Protein AF-A0A920MP25-F1 (afdb_monomer)

Radius of gyration: 13.35 Å; Cα contacts (8 Å, |Δi|>4): 179; chains: 1; bounding box: 30×31×36 Å

Nearest PDB structures (foldseek):
  3q8g-assembly1_A  TM=7.208E-01  e=8.086E-04  Saccharomyces cerevisiae
  6w32-assembly1_B  TM=6.806E-01  e=3.139E-02  Saccharomyces cerevisiae YJM789
  4tlg-assembly2_B  TM=7.450E-01  e=1.391E-01  Homo sapiens
  1olm-assembly1_A  TM=5.651E-01  e=1.480E-01  Homo sapiens
  1o6u-assembly3_E  TM=6.018E-01  e=2.927E-01  Homo sapiens

pLDDT: mean 81.56, std 9.1, range [50.66, 90.75]

Foldseek 3Di:
DDLDPCNQWPDDDQETEGEQVSLLVNVVVVPDDLVRSLVVVLVRQLSHQEYEYEPAQPDDPVSCVVCVVSLLVLLVSQQPNPRRNHPAYEYPNPHPVPPPCVVSVNSNHYPNRVVRYDYDDD

Mean predicted aligned error: 5.63 Å

Solvent-accessible surface area (backbone atoms only — not comparable to full-atom values): 6786 Å² total; per-residue (Å²): 134,84,83,52,70,65,69,23,50,43,78,53,93,47,31,40,34,38,30,49,53,50,44,57,52,54,51,72,67,62,81,57,57,70,65,62,54,41,56,51,52,52,64,62,47,63,78,25,31,31,41,38,36,37,43,41,71,80,69,44,71,70,63,45,67,80,35,46,69,58,47,51,51,45,7,51,53,39,53,68,45,86,76,55,62,38,74,38,23,40,40,32,49,62,48,86,94,31,82,69,50,51,69,61,49,53,41,60,34,24,76,50,32,62,77,40,56,42,74,56,79,130

Secondary structure (DSSP, 8-state):
----GGGTEEEETTEEEEEHHHHHHHHHTTSS-HHHHHHHHHHHHTT-SEEEEE--TT--HHHHHTTHHHHHHHHHHHHT-TT----EEEEES--TT-TTTHHHHTTTS-HHHHHTEEE---

Sequence (122 aa):
MQIKFDDILLEKDNTLHINVINLLEFRKCQIVPDKSLIDLIQLKVKDKNILDIDVGKKLTISMLEKGLFFIKNLATMLYSLEELNIISCKLRNVPGTFETMLTFLKPLLSKHALSVLEIEKK

Structure (mmCIF, N/CA/C/O backbone):
data_AF-A0A920MP25-F1
#
_entry.id   AF-A0A920MP25-F1
#
loop_
_atom_site.group_PDB
_atom_site.id
_atom_site.type_symbol
_atom_site.label_atom_id
_atom_site.label_alt_id
_atom_site.label_comp_id
_atom_site.label_asym_id
_atom_site.label_entity_id
_atom_site.label_seq_id
_atom_site.pdbx_PDB_ins_code
_atom_site.Cartn_x
_atom_site.Cartn_y
_atom_site.Cartn_z
_atom_site.occupancy
_atom_site.B_iso_or_equiv
_atom_site.auth_seq_id
_atom_site.auth_comp_id
_atom_site.auth_asym_id
_atom_site.auth_atom_id
_atom_site.pdbx_PDB_model_num
ATOM 1 N N . MET A 1 1 ? 2.368 10.035 -21.848 1.00 50.66 1 MET A N 1
ATOM 2 C CA . MET A 1 1 ? 1.108 10.031 -21.077 1.00 50.66 1 MET A CA 1
ATOM 3 C C . MET A 1 1 ? 1.425 10.624 -19.717 1.00 50.66 1 MET A C 1
ATOM 5 O O . MET A 1 1 ? 2.344 10.135 -19.074 1.00 50.66 1 MET A O 1
ATOM 9 N N . GLN A 1 2 ? 0.792 11.734 -19.348 1.00 58.75 2 GLN A N 1
ATOM 10 C CA . GLN A 1 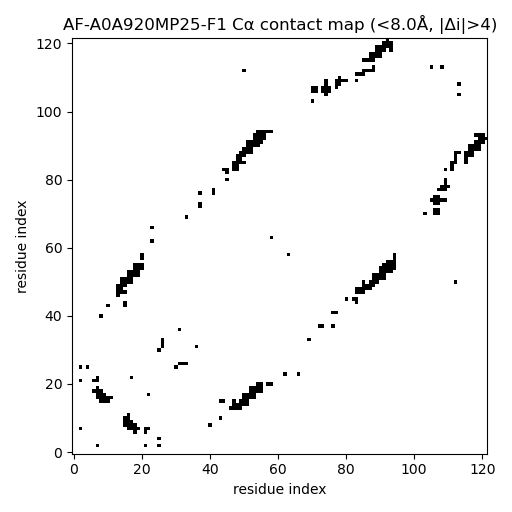2 ? 1.057 12.412 -18.078 1.00 58.75 2 GLN A CA 1
ATOM 11 C C . GLN A 1 2 ? 0.129 11.779 -17.037 1.00 58.75 2 GLN A C 1
ATOM 13 O O . GLN A 1 2 ? -1.076 11.997 -17.099 1.00 58.75 2 GLN A O 1
ATOM 18 N N . ILE A 1 3 ? 0.669 10.914 -16.174 1.00 63.25 3 ILE A N 1
ATOM 19 C CA . ILE A 1 3 ? -0.092 10.301 -15.075 1.00 63.25 3 ILE A CA 1
ATOM 20 C C . ILE A 1 3 ? -0.482 11.433 -14.124 1.00 63.25 3 ILE A C 1
ATOM 22 O O . ILE A 1 3 ? 0.405 12.133 -13.623 1.00 63.25 3 ILE A O 1
ATOM 26 N N . LYS A 1 4 ? -1.782 11.650 -13.905 1.00 69.06 4 LYS A N 1
ATOM 27 C CA . LYS A 1 4 ? -2.245 12.622 -12.913 1.00 69.06 4 LYS A CA 1
ATOM 28 C C . LYS A 1 4 ? -2.282 11.956 -11.547 1.00 69.06 4 LYS A C 1
ATOM 30 O O . LYS A 1 4 ? -2.493 10.754 -11.435 1.00 69.06 4 LYS A O 1
ATOM 35 N N . PHE A 1 5 ? -2.084 12.746 -10.498 1.00 68.50 5 PHE A N 1
ATOM 36 C CA . PHE A 1 5 ? -2.131 12.238 -9.129 1.00 68.50 5 PHE A CA 1
ATOM 37 C C . PHE A 1 5 ? -3.490 11.601 -8.791 1.00 68.50 5 PHE A C 1
ATOM 39 O O . PHE A 1 5 ? -3.544 10.571 -8.125 1.00 68.50 5 PHE A O 1
ATOM 46 N N . ASP A 1 6 ? -4.567 12.145 -9.355 1.00 70.69 6 ASP A N 1
ATOM 47 C CA . ASP A 1 6 ? -5.929 11.621 -9.210 1.00 70.69 6 ASP A CA 1
ATOM 48 C C . ASP A 1 6 ? -6.112 10.232 -9.859 1.00 70.69 6 ASP A C 1
ATOM 50 O O . ASP A 1 6 ? -7.017 9.487 -9.494 1.00 70.69 6 ASP A O 1
ATOM 54 N N . ASP A 1 7 ? -5.223 9.839 -10.784 1.00 70.00 7 ASP A N 1
ATOM 55 C CA . ASP A 1 7 ? -5.199 8.492 -11.376 1.00 70.00 7 ASP A CA 1
ATOM 56 C C . ASP A 1 7 ? -4.487 7.467 -10.465 1.00 70.00 7 ASP A C 1
ATOM 58 O O . ASP A 1 7 ? -4.481 6.263 -10.751 1.00 70.00 7 ASP A O 1
ATOM 62 N N . ILE A 1 8 ? -3.832 7.935 -9.396 1.00 77.69 8 ILE A N 1
ATOM 63 C CA . ILE A 1 8 ? -3.084 7.125 -8.423 1.00 77.69 8 ILE A CA 1
ATOM 64 C C . ILE A 1 8 ? -3.941 6.864 -7.188 1.00 77.69 8 ILE A C 1
ATOM 66 O O . ILE A 1 8 ? -4.021 5.723 -6.725 1.00 77.69 8 ILE A O 1
ATOM 70 N N . LEU A 1 9 ? -4.549 7.933 -6.669 1.00 82.69 9 LEU A N 1
ATOM 71 C CA . LEU A 1 9 ? -5.447 7.922 -5.525 1.00 82.69 9 LEU A CA 1
ATOM 72 C C . LEU A 1 9 ? -6.798 8.463 -5.970 1.00 82.69 9 LEU A C 1
ATOM 74 O O . LEU A 1 9 ? -6.935 9.660 -6.214 1.00 82.69 9 LEU A O 1
ATOM 78 N N . LEU A 1 10 ? -7.795 7.587 -6.036 1.00 84.12 10 LEU A N 1
ATOM 79 C CA . LEU A 1 10 ? -9.171 8.005 -6.261 1.00 84.12 10 LEU A CA 1
ATOM 80 C C . LEU A 1 10 ? -9.916 7.938 -4.933 1.00 84.12 10 LEU A C 1
ATOM 82 O O . LEU A 1 10 ? -10.054 6.876 -4.326 1.00 84.12 10 LEU A O 1
ATOM 86 N N . GLU A 1 11 ? -10.406 9.084 -4.486 1.00 85.06 11 GLU A N 1
ATOM 87 C CA . GLU A 1 11 ? -11.264 9.165 -3.315 1.00 85.06 11 GLU A CA 1
ATOM 88 C C . GLU A 1 11 ? -12.724 9.076 -3.738 1.00 85.06 11 GLU A C 1
ATOM 90 O O . GLU A 1 11 ? -13.184 9.837 -4.593 1.00 85.06 11 GLU A O 1
ATOM 95 N N . LYS A 1 12 ? -13.466 8.165 -3.111 1.00 83.88 12 LYS A N 1
ATOM 96 C CA . LYS A 1 12 ? -14.912 8.076 -3.289 1.00 83.88 12 LYS A CA 1
ATOM 97 C C . LYS A 1 12 ? -15.567 7.773 -1.955 1.00 83.88 12 LYS A C 1
ATOM 99 O O . LYS A 1 12 ? -15.370 6.695 -1.398 1.00 83.88 12 LYS A O 1
ATOM 104 N N . ASP A 1 13 ? -16.340 8.729 -1.451 1.00 87.06 13 ASP A N 1
ATOM 105 C CA . ASP A 1 13 ? -16.973 8.647 -0.135 1.00 87.06 13 ASP A CA 1
ATOM 106 C C . ASP A 1 13 ? -15.921 8.294 0.941 1.00 87.06 13 ASP A C 1
ATOM 108 O O . ASP A 1 13 ? -14.888 8.966 1.060 1.00 87.06 13 ASP A O 1
ATOM 112 N N . ASN A 1 14 ? -16.134 7.191 1.662 1.00 89.50 14 ASN A N 1
ATOM 113 C CA . ASN A 1 14 ? -15.219 6.684 2.685 1.00 89.50 14 ASN A CA 1
ATOM 114 C C . ASN A 1 14 ? -14.176 5.683 2.148 1.00 89.50 14 ASN A C 1
ATOM 116 O O . ASN A 1 14 ? -13.479 5.033 2.931 1.00 89.50 14 ASN A O 1
ATOM 120 N N . THR A 1 15 ? -14.068 5.558 0.823 1.00 90.31 15 THR A N 1
ATOM 121 C CA . THR A 1 15 ? -13.124 4.666 0.145 1.00 90.31 15 THR A CA 1
ATOM 122 C C . THR A 1 15 ? -11.926 5.436 -0.388 1.00 90.31 15 THR A C 1
ATOM 124 O O . THR A 1 15 ? -12.074 6.447 -1.082 1.00 90.31 15 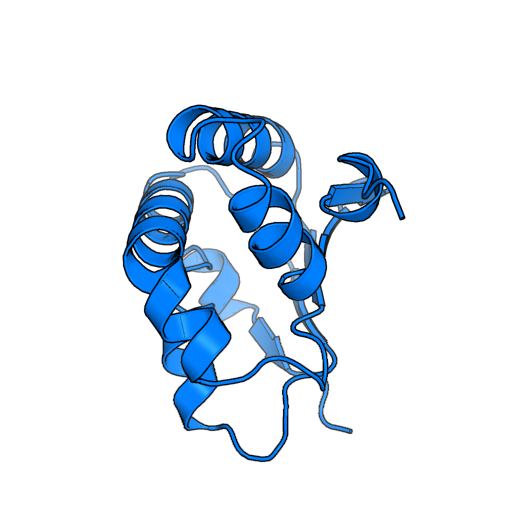THR A O 1
ATOM 127 N N . LEU A 1 16 ? -10.732 4.918 -0.103 1.00 90.69 16 LEU A N 1
ATOM 128 C CA . LEU A 1 16 ? -9.515 5.270 -0.819 1.00 90.69 16 LEU A CA 1
ATOM 129 C C . LEU A 1 16 ? -9.166 4.145 -1.787 1.00 90.69 16 LEU A C 1
ATOM 131 O O . LEU A 1 16 ? -8.838 3.031 -1.368 1.00 90.69 16 LEU A O 1
ATOM 135 N N . HIS A 1 17 ? -9.212 4.450 -3.079 1.00 90.50 17 HIS A N 1
ATOM 136 C CA . HIS A 1 17 ? -8.729 3.552 -4.113 1.00 90.50 17 HIS A CA 1
ATOM 137 C C . HIS A 1 17 ? -7.262 3.858 -4.415 1.00 90.50 17 HIS A C 1
ATOM 139 O O . HIS A 1 17 ? -6.923 5.001 -4.723 1.00 90.50 17 HIS A O 1
ATOM 145 N N . ILE A 1 18 ? -6.401 2.843 -4.363 1.00 88.81 18 ILE A N 1
ATOM 146 C CA . ILE A 1 18 ? -4.966 2.974 -4.641 1.00 88.81 18 ILE A CA 1
ATOM 147 C C . ILE A 1 18 ? -4.613 2.107 -5.845 1.00 88.81 18 ILE A C 1
ATOM 149 O O . ILE A 1 18 ? -4.772 0.886 -5.800 1.00 88.81 18 ILE A O 1
ATOM 153 N N . ASN A 1 19 ? -4.081 2.716 -6.904 1.00 88.75 19 ASN A N 1
ATOM 154 C CA . ASN A 1 19 ? -3.505 1.979 -8.027 1.00 88.75 19 ASN A CA 1
ATOM 1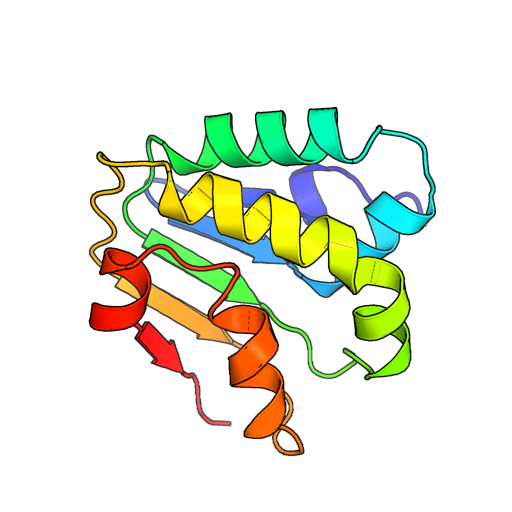55 C C . ASN A 1 19 ? -1.987 1.846 -7.846 1.00 88.75 19 ASN A C 1
ATOM 157 O O . ASN A 1 19 ? -1.234 2.810 -8.017 1.00 88.75 19 ASN A O 1
ATOM 161 N N . VAL A 1 20 ? -1.525 0.639 -7.515 1.00 85.44 20 VAL A N 1
ATOM 162 C CA . VAL A 1 20 ? -0.114 0.382 -7.179 1.00 85.44 20 VAL A CA 1
ATOM 163 C C . VAL A 1 20 ? 0.806 0.595 -8.382 1.00 85.44 20 VAL A C 1
ATOM 165 O O . VAL A 1 20 ? 1.906 1.126 -8.227 1.00 85.44 20 VAL A O 1
ATOM 168 N N . ILE A 1 21 ? 0.372 0.216 -9.587 1.00 86.00 21 ILE A N 1
ATOM 169 C CA . ILE A 1 21 ? 1.177 0.406 -10.802 1.00 86.00 21 ILE A CA 1
ATOM 170 C C . ILE A 1 21 ? 1.362 1.896 -11.075 1.00 86.00 21 ILE A C 1
ATOM 172 O O . ILE A 1 21 ? 2.502 2.342 -11.209 1.00 86.00 21 ILE A O 1
ATOM 176 N N . ASN A 1 22 ? 0.272 2.664 -11.078 1.00 87.50 22 ASN A N 1
ATOM 177 C CA . ASN A 1 22 ? 0.328 4.104 -11.324 1.00 87.50 22 ASN A CA 1
ATOM 178 C C . ASN A 1 22 ? 1.149 4.819 -10.244 1.00 87.50 22 ASN A C 1
ATOM 180 O O . ASN A 1 22 ? 1.918 5.720 -10.568 1.00 87.50 22 ASN A O 1
ATOM 184 N N . LEU A 1 23 ? 1.060 4.384 -8.982 1.00 86.81 23 LEU A N 1
ATOM 185 C CA . LEU A 1 23 ? 1.873 4.920 -7.887 1.00 86.81 23 LEU A CA 1
ATOM 186 C C . LEU A 1 23 ? 3.374 4.712 -8.135 1.00 86.81 23 LEU A C 1
ATOM 188 O O . LEU A 1 23 ? 4.168 5.648 -8.021 1.00 86.81 23 LEU A O 1
ATOM 192 N N . LEU A 1 24 ? 3.773 3.489 -8.498 1.00 86.44 24 LEU A N 1
ATOM 193 C CA . LEU A 1 24 ? 5.172 3.163 -8.776 1.00 86.44 24 LEU A CA 1
ATOM 194 C C . LEU A 1 24 ? 5.686 3.848 -10.048 1.00 86.44 24 LEU A C 1
ATOM 196 O O . LEU A 1 24 ? 6.862 4.209 -10.112 1.0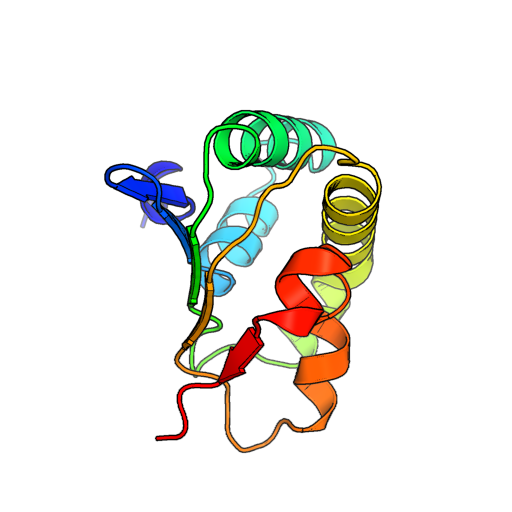0 86.44 24 LEU A O 1
ATOM 200 N N . GLU A 1 25 ? 4.843 4.024 -11.062 1.00 86.19 25 GLU A N 1
ATOM 201 C CA . GLU A 1 25 ? 5.191 4.748 -12.287 1.00 86.19 25 GLU A CA 1
ATOM 202 C C . GLU A 1 25 ? 5.324 6.252 -12.050 1.00 86.19 25 GLU A C 1
ATOM 204 O O . GLU A 1 25 ? 6.330 6.835 -12.450 1.00 86.19 25 GLU A O 1
ATOM 209 N N . PHE A 1 26 ? 4.391 6.864 -11.323 1.00 84.81 26 PHE A N 1
ATOM 210 C CA . PHE A 1 26 ? 4.465 8.275 -10.948 1.00 84.81 26 PHE A CA 1
ATOM 211 C C . PHE A 1 26 ? 5.715 8.574 -10.120 1.00 84.81 26 PHE A C 1
ATOM 213 O O . PHE A 1 26 ? 6.437 9.534 -10.395 1.00 84.81 26 PHE A O 1
ATOM 220 N N . ARG A 1 27 ? 6.039 7.692 -9.168 1.00 85.75 27 ARG A N 1
ATOM 221 C CA . ARG A 1 27 ? 7.296 7.761 -8.419 1.00 85.75 27 ARG A CA 1
ATOM 222 C C . ARG A 1 27 ? 8.518 7.765 -9.343 1.00 85.75 27 ARG A C 1
ATOM 224 O O . ARG A 1 27 ? 9.444 8.543 -9.124 1.00 85.75 27 ARG A O 1
ATOM 231 N N . LYS A 1 28 ? 8.555 6.907 -10.372 1.00 85.12 28 LYS A N 1
ATOM 232 C CA . LYS A 1 28 ? 9.695 6.836 -11.312 1.00 85.12 28 LYS A CA 1
ATOM 233 C C . LYS A 1 28 ? 9.917 8.139 -12.072 1.00 85.12 28 LYS A C 1
ATOM 235 O O . LYS A 1 28 ? 11.049 8.392 -12.470 1.00 85.12 28 LYS A O 1
ATOM 240 N N . CYS A 1 29 ? 8.881 8.952 -12.264 1.00 83.31 29 CYS A N 1
ATOM 241 C CA . CYS A 1 29 ? 9.028 10.267 -12.878 1.00 83.31 29 CYS A CA 1
ATOM 242 C C . CYS A 1 29 ? 9.807 11.255 -11.988 1.00 83.31 29 CYS A C 1
ATOM 244 O O . CYS A 1 29 ? 10.215 12.294 -12.494 1.00 83.31 29 CYS A O 1
ATOM 246 N N . GLN A 1 30 ? 10.022 10.947 -10.698 1.00 74.94 30 GLN A N 1
ATOM 247 C CA . GLN A 1 30 ? 10.795 11.740 -9.724 1.00 74.94 30 GLN A CA 1
ATOM 248 C C . GLN A 1 30 ? 10.361 13.211 -9.602 1.00 74.94 30 GLN A C 1
ATOM 250 O O . GLN A 1 30 ? 11.118 14.057 -9.138 1.00 74.94 30 GLN A O 1
ATOM 255 N N . ILE A 1 31 ? 9.121 13.516 -9.989 1.00 81.94 31 ILE A N 1
ATOM 256 C CA . ILE A 1 31 ? 8.556 14.869 -9.921 1.00 81.94 31 ILE A CA 1
ATOM 257 C C . ILE A 1 31 ? 8.274 15.254 -8.461 1.00 81.94 31 ILE A C 1
ATOM 259 O O . ILE A 1 31 ? 8.398 16.415 -8.083 1.00 81.94 31 ILE A O 1
ATOM 263 N N . VAL A 1 32 ? 7.906 14.269 -7.636 1.00 83.06 32 VAL A N 1
ATOM 264 C CA . VAL A 1 32 ? 7.558 14.438 -6.223 1.00 83.06 32 VAL A CA 1
ATOM 265 C C . VAL A 1 32 ? 8.469 13.540 -5.380 1.00 83.06 32 VAL A C 1
ATOM 267 O O . VAL A 1 32 ? 8.581 12.351 -5.690 1.00 83.06 32 VAL A O 1
ATOM 270 N N . PRO A 1 33 ? 9.113 14.059 -4.319 1.00 89.69 33 PRO A N 1
ATOM 271 C CA . PRO A 1 33 ? 9.905 13.240 -3.408 1.00 89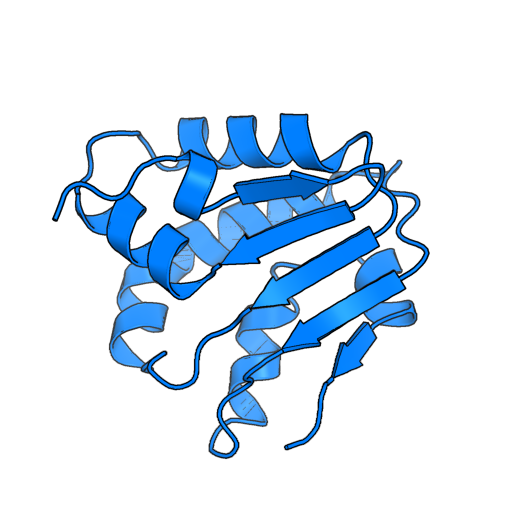.69 33 PRO A CA 1
ATOM 272 C C . PRO A 1 33 ? 9.073 12.139 -2.739 1.00 89.69 33 PRO A C 1
ATOM 274 O O . PRO A 1 33 ? 7.925 12.371 -2.358 1.00 89.69 33 PRO A O 1
ATOM 277 N N . ASP A 1 34 ? 9.687 10.975 -2.498 1.00 90.12 34 ASP A N 1
ATOM 278 C CA . ASP A 1 34 ? 9.043 9.818 -1.850 1.00 90.12 34 ASP A CA 1
ATOM 279 C C . ASP A 1 34 ? 8.336 10.205 -0.537 1.00 90.12 34 ASP A C 1
ATOM 281 O O . ASP A 1 34 ? 7.211 9.778 -0.289 1.00 90.12 34 ASP A O 1
ATOM 285 N N . LYS A 1 35 ? 8.963 11.064 0.280 1.00 90.19 35 LYS A N 1
ATOM 286 C CA . LYS A 1 35 ? 8.375 11.567 1.530 1.00 90.19 35 LYS A CA 1
ATOM 287 C C . LYS A 1 35 ? 7.083 12.348 1.286 1.00 90.19 35 LYS A C 1
ATOM 289 O O . LYS A 1 35 ? 6.071 12.039 1.895 1.00 90.19 35 LYS A O 1
ATOM 294 N N . SER A 1 36 ? 7.102 13.315 0.370 1.00 90.38 36 SER A N 1
ATOM 295 C CA . SER A 1 36 ? 5.925 14.129 0.053 1.00 90.38 36 SER A CA 1
ATOM 296 C C . SER A 1 36 ? 4.778 13.278 -0.488 1.00 90.38 36 SER A C 1
ATOM 298 O O . SER A 1 36 ? 3.621 13.522 -0.163 1.00 90.38 36 SER A O 1
ATOM 300 N N . LEU A 1 37 ? 5.092 12.247 -1.276 1.00 88.88 37 LEU A N 1
ATOM 301 C CA . LEU A 1 37 ? 4.102 11.295 -1.771 1.00 88.88 37 LEU A CA 1
ATOM 302 C C . LEU A 1 37 ? 3.469 10.479 -0.630 1.00 88.88 37 LEU A C 1
ATOM 304 O O . LEU A 1 37 ? 2.254 10.295 -0.611 1.00 88.88 37 LEU A O 1
ATOM 308 N N . ILE A 1 38 ? 4.271 10.031 0.339 1.00 90.06 38 ILE A N 1
ATOM 309 C CA . ILE A 1 38 ? 3.788 9.313 1.529 1.00 90.06 38 ILE A CA 1
ATOM 310 C C . ILE A 1 38 ? 2.935 10.223 2.417 1.00 90.06 38 ILE A C 1
ATOM 312 O O . ILE A 1 38 ? 1.851 9.807 2.819 1.00 90.06 38 ILE A O 1
ATOM 316 N N . ASP A 1 39 ? 3.378 11.456 2.671 1.00 90.25 39 ASP A N 1
ATOM 317 C CA . ASP A 1 39 ? 2.642 12.435 3.480 1.00 90.25 39 ASP A CA 1
ATOM 318 C C . ASP A 1 39 ? 1.265 12.736 2.855 1.00 90.25 39 ASP A C 1
ATOM 320 O O . ASP A 1 39 ? 0.255 12.813 3.556 1.00 90.25 39 ASP A O 1
ATOM 324 N N . LEU A 1 40 ? 1.191 12.830 1.521 1.00 87.75 40 LEU A N 1
ATOM 325 C CA . LEU A 1 40 ? -0.076 12.984 0.802 1.00 87.75 40 LEU A CA 1
ATOM 326 C C . LEU A 1 40 ? -0.990 11.768 0.982 1.00 87.75 40 LEU A C 1
ATOM 328 O O . LEU A 1 40 ? -2.161 11.939 1.317 1.00 87.75 40 LEU A O 1
ATOM 332 N N . ILE A 1 41 ? -0.475 10.546 0.800 1.00 88.31 41 ILE A N 1
ATOM 333 C CA . ILE A 1 41 ? -1.265 9.320 1.012 1.00 88.31 41 ILE A CA 1
ATOM 334 C C . ILE A 1 41 ? -1.762 9.250 2.462 1.00 88.31 41 ILE A C 1
ATOM 336 O O . ILE A 1 41 ? -2.924 8.919 2.696 1.00 88.31 41 ILE A O 1
ATOM 340 N N . GLN A 1 42 ? -0.917 9.617 3.427 1.00 88.31 42 GLN A N 1
ATOM 341 C CA . GLN A 1 42 ? -1.272 9.663 4.842 1.00 88.31 42 GLN A CA 1
ATOM 342 C C . GLN A 1 42 ? -2.440 10.617 5.110 1.00 88.31 42 GLN A C 1
ATOM 344 O O . GLN A 1 42 ? -3.359 10.271 5.848 1.00 88.31 42 GLN A O 1
ATOM 349 N N . LEU A 1 43 ? -2.426 11.812 4.515 1.00 87.69 43 LEU A N 1
ATOM 350 C CA . LEU A 1 43 ? -3.533 12.761 4.645 1.00 87.69 43 LEU A CA 1
ATOM 351 C C . LEU A 1 43 ? -4.831 12.186 4.077 1.00 87.69 43 LEU A C 1
ATOM 353 O O . LEU A 1 43 ? -5.879 12.333 4.692 1.00 87.69 43 LEU A O 1
ATOM 357 N N . LYS A 1 44 ? -4.761 11.506 2.928 1.00 87.12 44 LYS A N 1
ATOM 358 C CA . LYS A 1 44 ? -5.953 10.959 2.268 1.00 87.12 44 LYS A CA 1
ATOM 359 C C . LYS A 1 44 ? -6.537 9.741 2.965 1.00 87.12 44 LYS A C 1
ATOM 361 O O . LYS A 1 44 ? -7.739 9.526 2.878 1.00 87.12 44 LYS A O 1
ATOM 366 N N . VAL A 1 45 ? -5.709 8.932 3.622 1.00 86.56 45 VAL A N 1
ATOM 367 C CA . VAL A 1 45 ? -6.157 7.674 4.231 1.00 86.56 45 VAL A CA 1
ATOM 368 C C . VAL A 1 45 ? -6.781 7.862 5.615 1.00 86.56 45 VAL A C 1
ATOM 370 O O . VAL A 1 45 ? -7.619 7.056 6.003 1.00 86.56 45 VAL A O 1
ATOM 373 N N . LYS A 1 46 ? -6.410 8.923 6.346 1.00 84.50 46 LYS A N 1
ATOM 374 C CA . LYS A 1 46 ? -6.872 9.174 7.724 1.00 84.50 46 LYS A CA 1
ATOM 375 C C . LYS A 1 46 ? -8.393 9.233 7.868 1.00 84.50 46 LYS A C 1
ATOM 377 O O . LYS A 1 46 ? -8.920 8.703 8.837 1.00 84.50 46 LYS A O 1
ATOM 382 N N . ASP A 1 47 ? -9.084 9.801 6.885 1.00 85.00 47 ASP A N 1
ATOM 383 C CA . ASP A 1 47 ? -10.540 9.990 6.929 1.00 85.00 47 ASP A CA 1
ATOM 384 C C . ASP A 1 47 ? -11.310 8.872 6.203 1.00 85.00 47 ASP A C 1
ATOM 386 O O . ASP A 1 47 ? -12.463 9.049 5.804 1.00 85.00 47 ASP A O 1
ATOM 390 N N . LYS A 1 48 ? -10.669 7.722 5.958 1.00 87.81 48 LYS A N 1
ATOM 391 C CA . LYS A 1 48 ? -11.222 6.627 5.149 1.00 87.81 48 LYS A CA 1
ATOM 392 C C . LYS A 1 48 ? -11.300 5.351 5.967 1.00 87.81 48 LYS A C 1
ATOM 394 O O . LYS A 1 48 ? -10.418 5.042 6.762 1.00 87.81 48 LYS A O 1
ATOM 399 N N . ASN A 1 49 ? -12.360 4.588 5.735 1.00 89.44 49 ASN A N 1
ATOM 400 C CA . ASN A 1 49 ? -12.602 3.314 6.411 1.00 89.44 49 ASN A CA 1
ATOM 401 C C . ASN A 1 49 ? -12.607 2.124 5.438 1.00 89.44 49 ASN A C 1
ATOM 403 O O . ASN A 1 49 ? -12.576 0.976 5.879 1.00 89.44 49 ASN A O 1
ATOM 407 N N . ILE A 1 50 ? -12.580 2.380 4.127 1.00 90.25 50 ILE A N 1
ATOM 408 C CA . ILE A 1 50 ? -12.453 1.351 3.095 1.00 90.25 50 ILE A CA 1
ATOM 409 C C . ILE A 1 50 ? -11.176 1.599 2.292 1.00 90.25 50 ILE A C 1
ATOM 411 O O . ILE A 1 50 ? -10.949 2.692 1.769 1.00 90.25 50 ILE A O 1
ATOM 415 N N . LEU A 1 51 ? -10.353 0.561 2.170 1.00 89.81 51 LEU A N 1
ATOM 416 C CA . LEU A 1 51 ? -9.187 0.539 1.292 1.00 89.81 51 LEU A CA 1
ATOM 417 C C . LEU A 1 51 ? -9.450 -0.400 0.124 1.00 89.81 51 LEU A C 1
ATOM 419 O O . LEU A 1 51 ? -9.675 -1.589 0.328 1.00 89.81 51 LEU A O 1
ATOM 423 N N . ASP A 1 52 ? -9.367 0.107 -1.099 1.00 90.75 52 ASP A N 1
ATOM 424 C CA . ASP A 1 52 ? -9.448 -0.720 -2.301 1.00 90.75 52 ASP A CA 1
ATOM 425 C C . ASP A 1 52 ? -8.172 -0.565 -3.126 1.00 90.75 52 ASP A C 1
ATOM 427 O O . ASP A 1 52 ? -7.892 0.482 -3.707 1.00 90.75 52 ASP A O 1
ATOM 431 N N . ILE A 1 53 ? -7.367 -1.618 -3.157 1.00 88.44 53 ILE A N 1
ATOM 432 C CA . ILE A 1 53 ? -6.032 -1.589 -3.736 1.00 88.44 53 ILE A CA 1
ATOM 433 C C . ILE A 1 53 ? -6.036 -2.421 -5.014 1.00 88.44 53 ILE A C 1
ATOM 435 O O . ILE A 1 53 ? -6.132 -3.652 -4.987 1.00 88.44 53 ILE A O 1
ATOM 439 N N . ASP A 1 54 ? -5.878 -1.740 -6.146 1.00 89.19 54 ASP A N 1
ATOM 440 C CA . ASP A 1 54 ? -5.617 -2.379 -7.430 1.00 89.19 54 ASP A CA 1
ATOM 441 C C . ASP A 1 54 ? -4.112 -2.612 -7.582 1.00 89.19 54 ASP A C 1
ATOM 443 O O . ASP A 1 54 ? -3.320 -1.687 -7.793 1.00 89.19 54 ASP A O 1
ATOM 447 N N . VAL A 1 55 ? -3.713 -3.877 -7.461 1.00 83.94 55 VAL A N 1
ATOM 448 C CA . VAL A 1 55 ? -2.310 -4.298 -7.558 1.00 83.94 55 VAL A CA 1
ATOM 449 C C . VAL A 1 55 ? -1.827 -4.275 -9.008 1.00 83.94 55 VAL A C 1
ATOM 451 O O . VAL A 1 55 ? -0.655 -4.012 -9.273 1.00 83.94 55 VAL A O 1
ATOM 454 N N . GLY A 1 56 ? -2.739 -4.517 -9.950 1.00 84.94 56 GLY A N 1
ATOM 455 C CA . GLY A 1 56 ? -2.461 -4.575 -11.375 1.00 84.94 56 GLY A CA 1
ATOM 456 C C . GLY A 1 56 ? -1.765 -5.865 -11.833 1.00 84.94 56 GLY A C 1
ATOM 457 O O . GLY A 1 56 ? -0.678 -6.236 -11.396 1.00 84.94 56 GLY A O 1
ATOM 458 N N . LYS A 1 57 ? -2.343 -6.506 -12.855 1.00 79.44 57 LYS A N 1
ATOM 459 C CA . LYS A 1 57 ? -1.836 -7.761 -13.452 1.00 79.44 57 LYS A CA 1
ATOM 460 C C . LYS A 1 57 ? -0.440 -7.643 -14.083 1.00 79.44 57 LYS A C 1
ATOM 462 O O . LYS A 1 57 ? 0.173 -8.657 -14.396 1.00 79.44 57 LYS A O 1
ATOM 467 N N . LYS A 1 58 ? 0.028 -6.416 -14.332 1.00 82.25 58 LYS A N 1
ATOM 468 C CA . LYS A 1 58 ? 1.322 -6.116 -14.966 1.00 82.25 58 LYS A CA 1
ATOM 469 C C . LYS A 1 58 ? 2.436 -5.834 -13.954 1.00 82.25 58 LYS A C 1
ATOM 471 O O . LYS A 1 58 ? 3.547 -5.510 -14.365 1.00 82.25 58 LYS A O 1
ATOM 476 N N . LEU A 1 59 ? 2.157 -5.919 -12.654 1.00 79.38 59 LEU A N 1
ATOM 477 C CA . LEU A 1 59 ? 3.171 -5.708 -11.631 1.00 79.38 59 LEU A CA 1
ATOM 478 C C . LEU A 1 59 ? 4.242 -6.806 -11.732 1.00 79.38 59 LEU A C 1
ATOM 480 O O . LEU A 1 59 ? 3.936 -7.995 -11.684 1.00 79.38 59 LEU A O 1
ATOM 484 N N . THR A 1 60 ? 5.503 -6.407 -11.896 1.00 82.25 60 THR A N 1
ATOM 485 C CA . THR A 1 60 ? 6.646 -7.329 -12.025 1.00 82.25 60 THR A CA 1
ATOM 486 C C . THR A 1 60 ? 7.557 -7.260 -10.801 1.00 82.25 60 THR A C 1
ATOM 488 O O . THR A 1 60 ? 7.597 -6.240 -10.112 1.00 82.25 60 THR A O 1
ATOM 491 N N . ILE A 1 61 ? 8.356 -8.309 -10.565 1.00 77.56 61 ILE A N 1
ATOM 492 C CA . ILE A 1 61 ? 9.375 -8.330 -9.493 1.00 77.56 61 ILE A CA 1
ATOM 493 C C . ILE A 1 61 ? 10.331 -7.138 -9.626 1.00 77.56 61 ILE A C 1
ATOM 495 O O . ILE A 1 61 ? 10.574 -6.432 -8.656 1.00 77.56 61 ILE A O 1
ATOM 499 N N . SER A 1 62 ? 10.788 -6.831 -10.842 1.00 82.75 62 SER A N 1
ATOM 500 C CA . SER A 1 62 ? 11.706 -5.707 -11.071 1.00 82.75 62 SER A CA 1
ATOM 5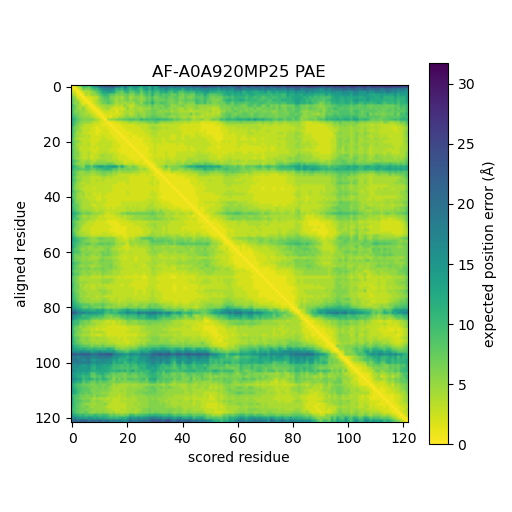01 C C . SER A 1 62 ? 11.101 -4.346 -10.694 1.00 82.75 62 SER A C 1
ATOM 503 O O . SER A 1 62 ? 11.804 -3.467 -10.192 1.00 82.75 62 SER A O 1
ATOM 505 N N . MET A 1 63 ? 9.795 -4.143 -10.920 1.00 83.25 63 MET A N 1
ATOM 506 C CA . MET A 1 63 ? 9.110 -2.917 -10.483 1.00 83.25 63 MET A CA 1
ATOM 507 C C . MET A 1 63 ? 9.079 -2.805 -8.958 1.00 83.25 63 MET A C 1
ATOM 509 O O . MET A 1 63 ? 9.243 -1.704 -8.433 1.00 83.25 63 MET A O 1
ATOM 513 N N . LEU A 1 64 ? 8.915 -3.935 -8.271 1.00 77.75 64 LEU A N 1
ATOM 514 C CA . LEU A 1 64 ? 8.907 -4.009 -6.813 1.00 77.75 64 LEU A CA 1
ATOM 515 C C . LEU A 1 64 ? 10.288 -3.763 -6.214 1.00 77.75 64 LEU A C 1
ATOM 517 O O . LEU A 1 64 ? 10.415 -2.927 -5.325 1.00 77.75 64 LEU A O 1
ATOM 521 N N . GLU A 1 65 ? 11.326 -4.426 -6.719 1.00 82.50 65 GLU A N 1
ATOM 522 C CA . GLU A 1 65 ? 12.703 -4.265 -6.232 1.00 82.50 65 GLU A CA 1
ATOM 523 C C . GLU A 1 65 ? 13.153 -2.802 -6.306 1.00 82.50 65 GLU A C 1
ATOM 525 O O . GLU A 1 65 ? 13.677 -2.251 -5.338 1.00 82.50 65 GLU A O 1
ATOM 530 N N . LYS A 1 66 ? 12.844 -2.125 -7.417 1.00 85.81 66 LYS A N 1
ATOM 531 C CA . LYS A 1 66 ? 13.136 -0.693 -7.609 1.00 85.81 66 LYS A CA 1
ATOM 532 C C . LYS A 1 66 ? 12.327 0.230 -6.687 1.00 85.81 66 LYS A C 1
ATOM 534 O O . LYS A 1 66 ? 12.703 1.389 -6.493 1.00 85.81 66 LYS A O 1
ATOM 539 N N . GLY A 1 67 ? 11.203 -0.249 -6.157 1.00 83.50 67 GLY A N 1
ATOM 540 C CA . GLY A 1 67 ? 10.297 0.478 -5.266 1.00 83.50 67 GLY A CA 1
ATOM 541 C C . GLY A 1 67 ? 10.400 0.080 -3.793 1.00 83.50 67 GLY A C 1
ATOM 542 O O . GLY A 1 67 ? 9.677 0.645 -2.978 1.00 83.50 67 GLY A O 1
ATOM 543 N N . LEU A 1 68 ? 11.275 -0.862 -3.428 1.00 83.31 68 LEU A N 1
ATOM 544 C CA . LEU A 1 68 ? 11.226 -1.545 -2.131 1.00 83.31 68 LEU A CA 1
ATOM 545 C C . LEU A 1 68 ? 11.293 -0.594 -0.926 1.00 83.31 68 LEU A C 1
ATOM 547 O O . LEU A 1 68 ? 10.514 -0.741 0.011 1.00 83.31 68 LEU A O 1
ATOM 551 N N . PHE A 1 69 ? 12.201 0.384 -0.940 1.00 87.00 69 PHE A N 1
ATOM 552 C CA . PHE A 1 69 ? 12.331 1.351 0.157 1.00 87.00 69 PHE A CA 1
ATOM 553 C C . PHE A 1 69 ? 11.103 2.250 0.289 1.00 87.00 69 PHE A C 1
ATOM 555 O O . PHE A 1 69 ? 10.621 2.477 1.394 1.00 87.00 69 PHE A O 1
ATOM 562 N N . PHE A 1 70 ? 10.557 2.705 -0.837 1.00 88.31 70 PHE A N 1
ATOM 563 C CA . PHE A 1 70 ? 9.329 3.489 -0.851 1.00 88.31 70 PHE A CA 1
ATOM 564 C C . PHE A 1 70 ? 8.152 2.686 -0.286 1.00 88.31 70 PHE A C 1
ATOM 566 O O . PHE A 1 70 ? 7.456 3.164 0.604 1.00 88.31 70 PHE A O 1
ATOM 573 N N . ILE A 1 71 ? 7.993 1.436 -0.728 1.00 83.62 71 ILE A N 1
ATOM 574 C CA . ILE A 1 71 ? 6.964 0.513 -0.233 1.00 83.62 71 ILE A CA 1
ATOM 575 C C . ILE A 1 71 ? 7.112 0.297 1.279 1.00 83.62 71 ILE A C 1
ATOM 577 O O . ILE A 1 71 ? 6.124 0.367 2.002 1.00 83.62 71 ILE A O 1
ATOM 581 N N . LYS A 1 72 ? 8.337 0.095 1.781 1.00 84.81 72 LYS A N 1
ATOM 582 C CA . LYS A 1 72 ? 8.610 -0.044 3.224 1.00 84.81 72 LYS A CA 1
ATOM 583 C C . LYS A 1 72 ? 8.291 1.219 4.029 1.00 84.81 72 LYS A C 1
ATOM 585 O O . LYS A 1 72 ? 7.817 1.118 5.160 1.00 84.81 72 LYS A O 1
ATOM 590 N N . ASN A 1 73 ? 8.541 2.401 3.477 1.00 89.25 73 ASN A N 1
ATOM 591 C CA . ASN A 1 73 ? 8.235 3.653 4.167 1.00 89.25 73 ASN A CA 1
ATOM 592 C C . ASN A 1 73 ? 6.727 3.919 4.180 1.00 89.25 73 ASN A C 1
ATOM 594 O O . ASN A 1 73 ? 6.181 4.296 5.213 1.00 89.25 73 ASN A O 1
ATOM 598 N N . LEU A 1 74 ? 6.049 3.646 3.063 1.00 87.56 74 LEU A N 1
ATOM 599 C CA . LEU A 1 74 ? 4.595 3.731 2.967 1.00 87.56 74 LEU A CA 1
ATOM 600 C C . LEU A 1 74 ? 3.918 2.758 3.942 1.00 87.56 74 LEU A C 1
ATOM 602 O O . LEU A 1 74 ? 2.978 3.119 4.643 1.00 87.56 74 LEU A O 1
ATOM 606 N N . ALA A 1 75 ? 4.464 1.548 4.033 1.00 83.56 75 ALA A N 1
ATOM 607 C CA . ALA A 1 75 ? 4.065 0.539 4.994 1.00 83.56 75 ALA A CA 1
ATOM 608 C C . ALA A 1 75 ? 4.173 1.020 6.437 1.00 83.56 75 ALA A C 1
ATOM 610 O O . ALA A 1 75 ? 3.197 1.015 7.182 1.00 83.56 75 ALA A O 1
ATOM 611 N N . THR A 1 76 ? 5.368 1.474 6.815 1.00 87.31 76 THR A N 1
ATOM 612 C CA . THR A 1 76 ? 5.640 2.002 8.155 1.00 87.31 76 THR A CA 1
ATOM 613 C C . THR A 1 76 ? 4.664 3.119 8.504 1.00 87.31 76 THR A C 1
ATOM 615 O O . THR A 1 76 ? 4.073 3.083 9.577 1.00 87.31 76 THR A O 1
ATOM 618 N N . MET A 1 77 ? 4.426 4.052 7.576 1.00 89.31 77 MET A N 1
ATOM 619 C CA . MET A 1 77 ? 3.448 5.123 7.767 1.00 89.31 77 MET A CA 1
ATOM 620 C C . MET A 1 77 ? 2.058 4.565 8.099 1.00 89.31 7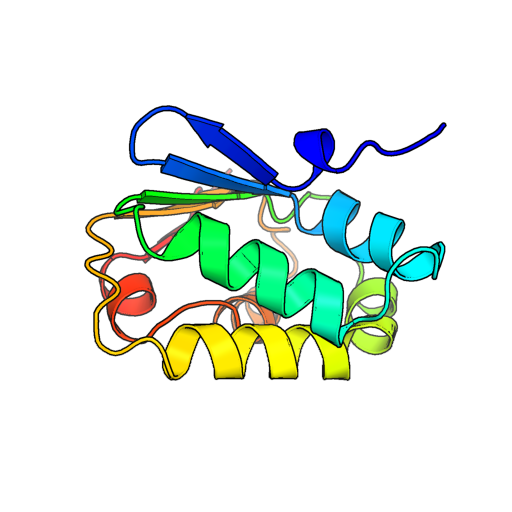7 MET A C 1
ATOM 622 O O . MET A 1 77 ? 1.464 4.989 9.087 1.00 89.31 77 MET A O 1
ATOM 626 N N . LEU A 1 78 ? 1.565 3.580 7.343 1.00 83.25 78 LEU A N 1
ATOM 627 C CA . LEU A 1 78 ? 0.241 2.991 7.572 1.00 83.25 78 LEU A CA 1
ATOM 628 C C . LEU A 1 78 ? 0.152 2.197 8.882 1.00 83.25 78 LEU A C 1
ATOM 630 O O . LEU A 1 78 ? -0.892 2.219 9.530 1.00 83.25 78 LEU A O 1
ATOM 634 N N . TYR A 1 79 ? 1.228 1.527 9.303 1.00 82.19 79 TYR A N 1
ATOM 635 C CA . TYR A 1 79 ? 1.287 0.867 10.614 1.00 82.19 79 TYR A CA 1
ATOM 636 C C . TYR A 1 79 ? 1.320 1.854 11.781 1.00 82.19 79 TYR A C 1
ATOM 638 O O . TYR A 1 79 ? 0.797 1.536 12.846 1.00 82.19 79 TYR A O 1
ATOM 646 N N . SER A 1 80 ? 1.925 3.028 11.595 1.00 83.25 80 SER A N 1
ATOM 647 C CA . SER A 1 80 ? 2.002 4.077 12.617 1.00 83.25 80 SER A CA 1
ATOM 648 C C . SER A 1 80 ? 0.706 4.874 12.782 1.00 83.25 80 SER A C 1
ATOM 650 O O . SER A 1 80 ? 0.610 5.698 13.687 1.00 83.25 80 SER A O 1
ATOM 652 N N . LEU A 1 81 ? -0.294 4.660 11.926 1.00 80.69 81 LEU A N 1
ATOM 653 C CA . LEU A 1 81 ? -1.607 5.275 12.079 1.00 80.69 81 LEU A CA 1
ATOM 654 C C . LEU A 1 81 ? -2.448 4.467 13.076 1.00 80.69 81 LEU A C 1
ATOM 656 O O . LEU A 1 81 ? -3.145 3.523 12.702 1.00 80.69 81 LEU A O 1
ATOM 660 N N . GLU A 1 82 ? -2.382 4.857 14.350 1.00 65.69 82 GLU A N 1
ATOM 661 C CA . GLU A 1 82 ? -3.131 4.226 15.449 1.00 65.69 82 GLU A CA 1
ATOM 662 C C . GLU A 1 82 ? -4.660 4.302 15.260 1.00 65.69 82 GLU A C 1
ATOM 664 O O . GLU A 1 82 ? -5.378 3.411 15.706 1.00 65.69 82 GLU A O 1
ATOM 669 N N . GLU A 1 83 ? -5.151 5.313 14.536 1.00 66.44 83 GLU A N 1
ATOM 670 C CA . GLU A 1 83 ? -6.582 5.638 14.396 1.00 66.44 83 GLU A CA 1
ATOM 671 C C . GLU A 1 83 ? -7.233 5.149 13.089 1.00 66.44 83 GLU A C 1
ATOM 673 O O . GLU A 1 83 ? -8.378 5.493 12.795 1.00 66.44 83 GLU A O 1
ATOM 678 N N . LEU A 1 84 ? -6.538 4.346 12.275 1.00 73.88 84 LEU A N 1
ATOM 679 C CA . LEU A 1 84 ? -7.117 3.831 11.030 1.00 73.88 84 LEU A CA 1
ATOM 680 C C . LEU A 1 84 ? -8.220 2.796 11.313 1.00 73.88 84 LEU A C 1
ATOM 682 O O . LEU A 1 84 ? -7.948 1.599 11.447 1.00 73.88 84 LEU A O 1
ATOM 686 N N . ASN A 1 85 ? -9.474 3.250 11.346 1.00 80.12 85 ASN A N 1
ATOM 687 C CA . ASN A 1 85 ? -10.666 2.411 11.480 1.00 80.12 85 ASN A CA 1
ATOM 688 C C . ASN A 1 85 ? -11.046 1.757 10.138 1.00 80.12 85 ASN A C 1
ATOM 690 O O . ASN A 1 85 ? -12.107 2.022 9.569 1.00 80.12 85 ASN A O 1
ATOM 694 N N . ILE A 1 86 ? -10.142 0.936 9.595 1.00 86.56 86 ILE A N 1
ATOM 695 C CA . ILE A 1 86 ? -10.392 0.202 8.351 1.00 86.56 86 ILE A CA 1
ATOM 696 C C . ILE A 1 86 ? -11.379 -0.932 8.628 1.00 86.56 86 ILE A C 1
ATOM 698 O O . ILE A 1 86 ? -11.042 -1.901 9.305 1.00 86.56 86 ILE A O 1
ATOM 702 N N . ILE A 1 87 ? -12.582 -0.814 8.069 1.00 89.19 87 ILE A N 1
ATOM 703 C CA . ILE A 1 87 ? -13.655 -1.813 8.176 1.00 89.19 87 ILE A CA 1
ATOM 704 C C . ILE A 1 87 ? -13.654 -2.794 7.001 1.00 89.19 87 ILE A C 1
ATOM 706 O O . ILE A 1 87 ? -14.208 -3.883 7.108 1.00 89.19 87 ILE A O 1
ATOM 710 N N . SER A 1 88 ? -13.044 -2.414 5.876 1.00 89.81 88 SER A N 1
ATOM 711 C CA . SER A 1 88 ? -12.921 -3.268 4.697 1.00 89.81 88 SER A CA 1
ATOM 712 C C . SER A 1 88 ? -11.639 -2.944 3.941 1.00 89.81 88 SER A C 1
ATOM 714 O O . SER A 1 88 ? -11.325 -1.776 3.691 1.00 89.81 88 SER A O 1
ATOM 716 N N . CYS A 1 89 ? -10.892 -3.982 3.570 1.00 90.12 89 CYS A N 1
ATOM 717 C CA . CYS A 1 89 ? -9.733 -3.853 2.705 1.00 90.12 89 CYS A CA 1
ATOM 718 C C . CYS A 1 89 ? -9.816 -4.874 1.574 1.00 90.12 89 CYS A C 1
ATOM 720 O O . CYS A 1 89 ? -9.821 -6.075 1.827 1.00 90.12 89 CYS A O 1
ATOM 722 N N . LYS A 1 90 ? -9.854 -4.409 0.326 1.00 90.56 90 LYS A N 1
ATOM 723 C CA . LYS A 1 90 ? -9.935 -5.271 -0.853 1.00 90.56 90 LYS A CA 1
ATOM 724 C C . LYS A 1 90 ? -8.666 -5.168 -1.689 1.00 90.56 90 LYS A C 1
ATOM 726 O O . LYS A 1 90 ? -8.238 -4.074 -2.045 1.00 90.56 90 LYS A O 1
ATOM 731 N N . LEU A 1 91 ? -8.089 -6.314 -2.043 1.00 88.00 91 LEU A N 1
ATOM 732 C CA . LEU A 1 91 ? -7.014 -6.416 -3.030 1.00 88.00 91 LEU A CA 1
ATOM 733 C C . LEU A 1 91 ? -7.579 -6.949 -4.341 1.00 88.00 91 LEU A C 1
ATOM 735 O O . LEU A 1 91 ? -8.126 -8.054 -4.386 1.00 88.00 91 LEU A O 1
ATOM 739 N N . ARG A 1 92 ? -7.410 -6.186 -5.420 1.00 88.50 92 ARG A N 1
ATOM 740 C CA . ARG A 1 92 ? -7.869 -6.552 -6.763 1.00 88.50 92 ARG A CA 1
ATOM 741 C C . ARG A 1 92 ? -6.709 -6.795 -7.706 1.00 88.50 92 ARG A C 1
ATOM 743 O O . ARG A 1 92 ? -5.605 -6.282 -7.524 1.00 88.50 92 ARG A O 1
ATOM 750 N N . ASN A 1 93 ? -6.986 -7.581 -8.746 1.00 86.00 93 ASN A N 1
ATOM 751 C CA . ASN A 1 93 ? -6.043 -7.873 -9.829 1.00 86.00 93 ASN A CA 1
ATOM 752 C C . ASN A 1 93 ? -4.679 -8.408 -9.364 1.00 86.00 93 ASN A C 1
ATOM 754 O O . ASN A 1 93 ? -3.686 -8.234 -10.073 1.00 86.00 93 ASN A O 1
ATOM 758 N N . VAL A 1 94 ? -4.641 -9.082 -8.212 1.00 82.19 94 VAL A N 1
ATOM 759 C CA . VAL A 1 94 ? -3.420 -9.690 -7.686 1.00 82.19 94 VAL A CA 1
ATOM 760 C C . VAL A 1 94 ? -2.930 -10.739 -8.694 1.00 82.19 94 VAL A C 1
ATOM 762 O O . VAL A 1 94 ? -3.699 -11.635 -9.056 1.00 82.19 94 VAL A O 1
ATOM 765 N N . PRO A 1 95 ? -1.695 -10.631 -9.214 1.00 76.88 95 PRO A N 1
ATOM 766 C CA . PRO A 1 95 ? -1.165 -11.618 -10.146 1.00 76.88 95 PRO A CA 1
ATOM 767 C C . PRO A 1 95 ? -1.136 -13.022 -9.516 1.00 76.88 95 PRO A C 1
ATOM 769 O O . PRO A 1 95 ? -0.609 -13.204 -8.422 1.00 76.88 95 PRO A O 1
ATOM 772 N N . GLY A 1 96 ? -1.680 -14.027 -10.214 1.00 69.00 96 GLY A N 1
ATOM 773 C CA . GLY A 1 96 ? -1.787 -15.402 -9.697 1.00 69.00 96 GLY A CA 1
ATOM 774 C C . GLY A 1 96 ? -0.441 -16.097 -9.461 1.00 69.00 96 GLY A C 1
ATOM 775 O O . GLY A 1 96 ? -0.353 -17.016 -8.658 1.00 69.00 96 GLY A O 1
ATOM 776 N N . THR A 1 97 ? 0.631 -15.614 -10.093 1.00 65.50 97 THR A N 1
ATOM 777 C CA . THR A 1 97 ? 2.015 -16.065 -9.882 1.00 65.50 97 THR A CA 1
ATOM 778 C C . THR A 1 97 ? 2.590 -15.699 -8.508 1.00 65.50 97 THR A C 1
ATOM 780 O O . THR A 1 97 ? 3.769 -15.944 -8.264 1.00 65.50 97 THR A O 1
ATOM 783 N N . PHE A 1 98 ? 1.799 -15.104 -7.609 1.00 60.94 98 PHE A N 1
ATOM 784 C CA . PHE A 1 98 ? 2.337 -14.393 -6.460 1.00 60.94 98 PHE A CA 1
ATOM 785 C C . PHE A 1 98 ? 1.575 -14.564 -5.138 1.00 60.94 98 PHE A C 1
ATOM 787 O O . PHE A 1 98 ? 1.196 -13.589 -4.484 1.00 60.94 98 PHE A O 1
ATOM 794 N N . GLU A 1 99 ? 1.533 -15.788 -4.615 1.00 57.06 99 GLU A N 1
ATOM 795 C CA . GLU A 1 99 ? 1.471 -15.957 -3.151 1.00 57.06 99 GLU A CA 1
ATOM 796 C C . GLU A 1 99 ? 2.614 -15.194 -2.448 1.00 57.06 99 GLU A C 1
ATOM 798 O O . GLU A 1 99 ? 2.443 -14.654 -1.355 1.00 57.06 99 GLU A O 1
ATOM 803 N N . THR A 1 100 ? 3.758 -15.033 -3.119 1.00 60.25 100 THR A N 1
ATOM 804 C CA . THR A 1 100 ? 4.885 -14.215 -2.664 1.00 60.25 100 THR A CA 1
ATOM 805 C C . THR A 1 100 ? 4.614 -12.707 -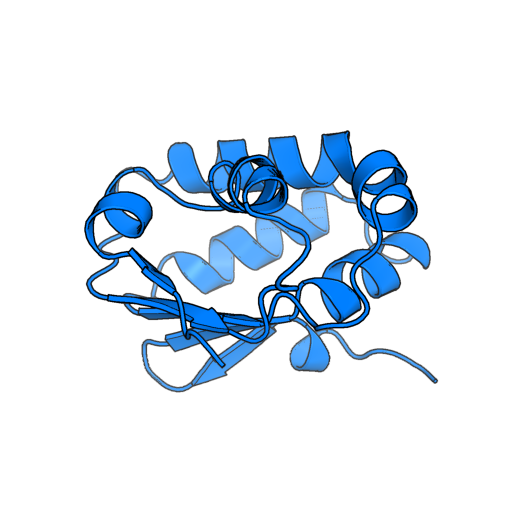2.702 1.00 60.25 100 THR A C 1
ATOM 807 O O . THR A 1 100 ? 5.161 -12.014 -1.849 1.00 60.25 100 THR A O 1
ATOM 810 N N . MET A 1 101 ? 3.747 -12.146 -3.569 1.00 59.25 101 MET A N 1
ATOM 811 C CA . MET A 1 101 ? 3.506 -10.682 -3.554 1.00 59.25 101 MET A CA 1
ATOM 812 C C . MET A 1 101 ? 2.646 -10.198 -2.399 1.00 59.25 101 MET A C 1
ATOM 814 O O . MET A 1 101 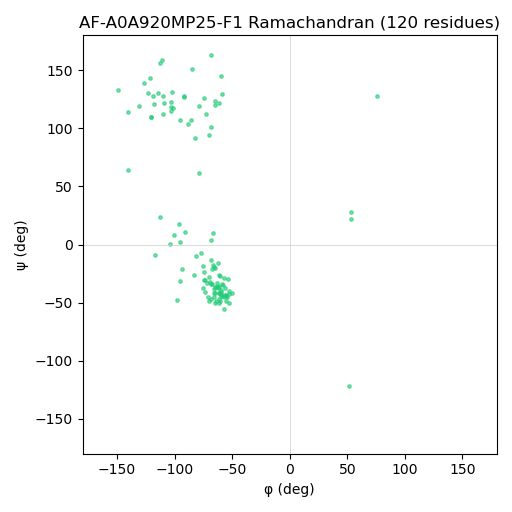? 2.719 -9.020 -2.045 1.00 59.25 101 MET A O 1
ATOM 818 N N . LEU A 1 102 ? 1.897 -11.089 -1.751 1.00 65.25 102 LEU A N 1
ATOM 819 C CA . LEU A 1 102 ? 1.234 -10.752 -0.494 1.00 65.25 102 LEU A CA 1
ATOM 820 C C . LEU A 1 102 ? 2.238 -10.268 0.555 1.00 65.25 102 LEU A C 1
ATOM 822 O O . LEU A 1 102 ? 1.891 -9.418 1.367 1.00 65.25 102 LEU A O 1
ATOM 826 N N . THR A 1 103 ? 3.495 -10.723 0.507 1.00 65.62 103 THR A N 1
ATOM 827 C CA . THR A 1 103 ? 4.553 -10.197 1.385 1.00 65.62 103 THR A CA 1
ATOM 828 C C . THR A 1 103 ? 4.930 -8.740 1.098 1.00 65.62 103 THR A C 1
ATOM 830 O O . THR A 1 103 ? 5.486 -8.100 1.981 1.00 65.62 103 THR A O 1
ATOM 833 N N . PHE A 1 104 ? 4.592 -8.189 -0.074 1.00 63.75 104 PHE A N 1
ATOM 834 C CA . PHE A 1 104 ? 4.801 -6.773 -0.412 1.00 63.75 104 PHE A CA 1
ATOM 835 C C . PHE A 1 104 ? 3.568 -5.912 -0.147 1.00 63.75 104 PHE A C 1
ATOM 837 O O . PHE A 1 104 ? 3.708 -4.752 0.234 1.00 63.75 104 PHE A O 1
ATOM 844 N N . LEU A 1 105 ? 2.370 -6.482 -0.294 1.00 70.75 105 LEU A N 1
ATOM 845 C CA . LEU A 1 105 ? 1.119 -5.787 0.014 1.00 70.75 105 LEU A CA 1
ATOM 846 C C . LEU A 1 105 ? 0.881 -5.692 1.521 1.00 70.75 105 LEU A C 1
ATOM 848 O O . LEU A 1 105 ? 0.437 -4.657 1.990 1.00 70.75 105 LEU A O 1
ATOM 852 N N . LYS A 1 106 ? 1.241 -6.727 2.291 1.00 74.75 106 LYS A N 1
ATOM 853 C CA . LYS A 1 106 ? 1.155 -6.724 3.761 1.00 74.75 106 LYS A CA 1
ATOM 854 C C . LYS A 1 106 ? 1.859 -5.530 4.419 1.00 74.75 106 LYS A C 1
ATOM 856 O O . LYS A 1 106 ? 1.296 -4.969 5.354 1.00 74.75 106 LYS A O 1
ATOM 861 N N . PRO A 1 107 ? 3.066 -5.136 3.975 1.00 71.56 107 PRO A N 1
ATOM 862 C CA . PRO A 1 107 ? 3.677 -3.890 4.386 1.00 71.56 107 PRO A CA 1
ATOM 863 C C . PRO A 1 107 ? 2.742 -2.700 4.168 1.00 71.56 107 PRO A C 1
ATOM 865 O O . PRO A 1 107 ? 2.508 -1.960 5.107 1.00 71.56 107 PRO A O 1
ATOM 868 N N . LEU A 1 108 ? 2.147 -2.541 2.984 1.00 75.75 108 LEU A N 1
ATOM 869 C CA . LEU A 1 108 ? 1.253 -1.422 2.649 1.00 75.75 108 LEU A CA 1
ATOM 870 C C . LEU A 1 108 ? -0.079 -1.408 3.417 1.00 75.75 108 LEU A C 1
ATOM 872 O O . LEU A 1 108 ? -0.976 -0.668 3.039 1.00 75.75 108 LEU A O 1
ATOM 876 N N . LEU A 1 109 ? -0.265 -2.239 4.435 1.00 80.38 109 LEU A N 1
ATOM 877 C CA . LEU A 1 109 ? -1.523 -2.374 5.153 1.00 80.38 109 LEU A CA 1
ATOM 878 C C . LEU A 1 109 ? -1.272 -2.198 6.644 1.00 80.38 109 LEU A C 1
ATOM 880 O O . LEU A 1 109 ? -0.311 -2.738 7.182 1.00 80.38 109 LEU A O 1
ATOM 884 N N . SER A 1 110 ? -2.163 -1.480 7.326 1.00 82.06 110 SER A N 1
ATOM 885 C CA . SER A 1 110 ? -2.147 -1.429 8.786 1.00 82.06 110 SER A CA 1
ATOM 886 C C . SER A 1 110 ? -2.548 -2.786 9.381 1.00 82.06 110 SER A C 1
ATOM 888 O O . SER A 1 110 ? -3.168 -3.627 8.720 1.00 82.06 110 SER A O 1
ATOM 890 N N . LYS A 1 111 ? -2.252 -2.993 10.671 1.00 81.38 111 LYS A N 1
ATOM 891 C CA . LYS A 1 111 ? -2.652 -4.208 11.406 1.00 81.38 111 LYS A CA 1
ATOM 892 C C . LYS A 1 111 ? -4.159 -4.486 11.296 1.00 81.38 111 LYS A C 1
ATOM 894 O O . LYS A 1 111 ? -4.551 -5.638 11.134 1.00 81.38 111 LYS A O 1
ATOM 899 N N . HIS A 1 112 ? -4.986 -3.442 11.354 1.00 81.81 112 HIS A N 1
ATOM 900 C CA . HIS A 1 112 ? -6.439 -3.555 11.216 1.00 81.81 112 HIS A CA 1
ATOM 901 C C . HIS A 1 112 ? -6.840 -3.950 9.793 1.00 81.81 112 HIS A C 1
ATOM 903 O O . HIS A 1 112 ? -7.585 -4.912 9.625 1.00 81.81 112 HIS A O 1
ATOM 909 N N . ALA A 1 113 ? -6.269 -3.302 8.771 1.00 84.44 113 ALA A N 1
ATOM 910 C CA . ALA A 1 113 ? -6.547 -3.631 7.374 1.00 84.44 113 ALA A CA 1
ATOM 911 C C . ALA A 1 113 ? -6.223 -5.097 7.033 1.00 84.44 113 ALA A C 1
ATOM 913 O O . ALA A 1 113 ? -6.959 -5.724 6.278 1.00 84.44 113 ALA A O 1
ATOM 914 N N . LEU A 1 114 ? -5.175 -5.675 7.635 1.00 85.19 114 LEU A N 1
ATOM 915 C CA . LEU A 1 114 ? -4.850 -7.098 7.479 1.00 85.19 114 LEU A CA 1
ATOM 916 C C . LEU A 1 114 ? -5.928 -8.042 8.027 1.00 85.19 114 LEU A C 1
ATOM 918 O O . LEU A 1 114 ? -6.100 -9.132 7.488 1.00 85.19 114 LEU A O 1
ATOM 922 N N . SER A 1 115 ? -6.628 -7.651 9.095 1.00 86.38 115 SER A N 1
ATOM 923 C CA . SER A 1 115 ? -7.676 -8.481 9.708 1.00 86.38 115 SER A CA 1
ATOM 924 C C . SER A 1 115 ? -8.970 -8.525 8.889 1.00 86.38 115 SER A C 1
ATOM 926 O O . SER A 1 115 ? -9.711 -9.499 8.977 1.00 86.38 115 SER A O 1
ATOM 928 N N . VAL A 1 116 ? -9.202 -7.502 8.061 1.00 88.12 116 VAL A N 1
ATOM 929 C CA . VAL A 1 116 ? -10.381 -7.348 7.190 1.00 88.12 116 VAL A CA 1
ATOM 930 C C . VAL A 1 116 ? -10.018 -7.448 5.702 1.00 88.12 116 VAL A C 1
ATOM 932 O O . VAL A 1 116 ? -10.700 -6.889 4.844 1.00 88.12 116 VAL A O 1
ATOM 935 N N . LEU A 1 117 ? -8.897 -8.112 5.401 1.00 88.75 117 LEU A N 1
ATOM 936 C CA . LEU A 1 117 ? -8.346 -8.225 4.057 1.00 88.75 117 LEU A CA 1
ATOM 937 C C . LEU A 1 117 ? -9.081 -9.282 3.229 1.00 88.75 117 LEU A C 1
ATOM 939 O O . LEU A 1 117 ? -8.998 -10.478 3.511 1.00 88.75 117 LEU A O 1
ATOM 943 N N . GLU A 1 118 ? -9.685 -8.851 2.130 1.00 89.00 118 GLU A N 1
ATOM 944 C CA . GLU A 1 118 ? -10.270 -9.713 1.111 1.00 89.00 118 GLU A CA 1
ATOM 945 C C . GLU A 1 118 ? -9.449 -9.653 -0.178 1.00 89.00 118 GLU A C 1
ATOM 947 O O . GLU A 1 118 ? -9.170 -8.585 -0.726 1.00 89.00 118 GLU A O 1
ATOM 952 N N . ILE A 1 119 ? -9.068 -10.820 -0.695 1.00 85.62 119 ILE A N 1
ATOM 953 C CA . ILE A 1 119 ? -8.356 -10.931 -1.970 1.00 85.62 119 ILE A CA 1
ATOM 954 C C . ILE A 1 119 ? -9.358 -11.363 -3.032 1.00 85.62 119 ILE A C 1
ATOM 956 O O . ILE A 1 119 ? -9.900 -12.468 -2.969 1.00 85.62 119 ILE A O 1
ATOM 960 N N . GLU A 1 120 ? -9.570 -10.513 -4.033 1.00 81.25 120 GLU A N 1
ATOM 961 C CA . GLU A 1 120 ? -10.377 -10.852 -5.199 1.00 81.25 120 GLU A CA 1
ATOM 962 C C . GLU A 1 120 ? -9.645 -11.913 -6.026 1.00 81.25 120 GLU A C 1
ATOM 964 O O . GLU A 1 120 ? -8.695 -11.625 -6.761 1.00 81.25 120 GLU A O 1
ATOM 969 N N . LYS A 1 121 ? -10.081 -13.166 -5.880 1.00 66.75 121 LYS A N 1
ATOM 970 C CA . LYS A 1 121 ? -9.638 -14.266 -6.734 1.00 66.75 121 LYS A CA 1
ATOM 971 C C . LYS A 1 121 ? -10.324 -14.119 -8.094 1.00 66.75 121 LYS A C 1
ATOM 973 O O . LYS A 1 121 ? -11.542 -13.970 -8.152 1.00 66.75 121 LYS A O 1
ATOM 978 N N . LYS A 1 122 ? -9.527 -14.097 -9.164 1.00 59.03 122 LYS A N 1
ATOM 979 C CA . LYS A 1 122 ? -10.024 -14.174 -10.545 1.00 59.03 122 LYS A CA 1
ATOM 980 C C . LYS A 1 122 ? -10.364 -15.602 -10.923 1.00 59.03 122 LYS A C 1
ATOM 982 O O . LYS A 1 122 ? -9.652 -16.502 -10.427 1.00 59.03 122 LYS A O 1
#